Protein AF-A0A0M3JIA8-F1 (afdb_monomer_lite)

pLDDT: mean 89.18, std 13.71, range [49.78, 98.44]

Radius of gyration: 18.44 Å; chains: 1; bounding box: 48×26×58 Å

Organism: Anisakis simplex (NCBI:txid6269)

InterPro domains:
  IPR000322 Glycoside hydrolase family 31, TIM barrel domain [PF01055] (22-115)
  IPR017853 Glycoside hydrolase superfamily [SSF51445] (61-114)

Secon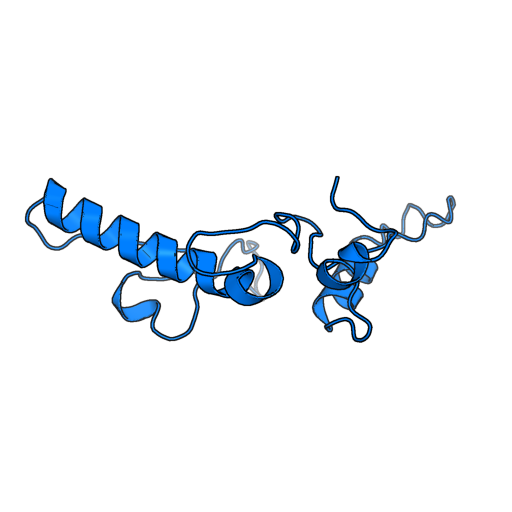dary structure (DSSP, 8-state):
----SSTTHHHHS-SS--HHHHHHHHHT--GGGTTS-------TTTTS--TT-B-SSSBHHHHGGGHHHHHHHHHHHHHHHHHSS----EESS--TTGGGT-EE---S--SSTT-

Structure (mmCIF, N/CA/C/O backbone):
data_AF-A0A0M3JIA8-F1
#
_entry.id   AF-A0A0M3JIA8-F1
#
loop_
_atom_site.group_PDB
_atom_site.id
_atom_site.type_symbol
_atom_site.label_atom_id
_atom_site.label_alt_id
_atom_site.label_comp_id
_atom_site.label_asym_id
_atom_site.label_entity_id
_atom_site.label_seq_id
_atom_site.pdbx_PDB_ins_code
_atom_site.Cartn_x
_atom_site.Cartn_y
_atom_site.Cartn_z
_atom_site.occupancy
_atom_site.B_iso_or_equiv
_atom_site.auth_seq_id
_atom_site.auth_comp_id
_atom_site.auth_asym_id
_atom_site.auth_atom_id
_atom_site.pdbx_PDB_model_num
ATOM 1 N N . MET A 1 1 ? 12.965 13.919 -7.670 1.00 73.12 1 MET A N 1
ATOM 2 C CA . MET A 1 1 ? 12.742 12.988 -8.804 1.00 73.12 1 MET A CA 1
ATOM 3 C C . MET A 1 1 ? 13.481 11.699 -8.505 1.00 73.12 1 MET A C 1
ATOM 5 O O . MET A 1 1 ? 14.583 11.783 -7.980 1.00 73.12 1 MET A O 1
ATOM 9 N N . CYS A 1 2 ? 12.878 10.540 -8.770 1.00 90.12 2 CYS A N 1
ATOM 10 C CA . CYS A 1 2 ? 13.542 9.251 -8.558 1.00 90.12 2 CYS A CA 1
ATOM 11 C C . CYS A 1 2 ? 14.679 9.065 -9.574 1.00 90.12 2 CYS A C 1
ATOM 13 O O . CYS A 1 2 ? 14.537 9.537 -10.706 1.00 90.12 2 CYS A O 1
ATOM 15 N N . PRO A 1 3 ? 15.805 8.439 -9.198 1.00 90.50 3 PRO A N 1
ATOM 16 C CA . PRO A 1 3 ? 16.917 8.234 -10.116 1.00 90.50 3 PRO A CA 1
ATOM 17 C C . PRO A 1 3 ? 16.509 7.231 -11.200 1.00 90.50 3 PRO A C 1
ATOM 19 O O . PRO A 1 3 ? 16.278 6.061 -10.921 1.00 90.50 3 PRO A O 1
ATOM 22 N N . LEU A 1 4 ? 16.400 7.694 -12.447 1.00 89.75 4 LEU A N 1
ATOM 23 C CA . LEU A 1 4 ? 16.046 6.852 -13.601 1.00 89.75 4 LEU A CA 1
ATOM 24 C C . LEU A 1 4 ? 17.262 6.432 -14.437 1.00 89.75 4 LEU A C 1
ATOM 26 O O . LEU A 1 4 ? 17.123 5.614 -15.340 1.00 89.75 4 LEU A O 1
ATOM 30 N N . ASN A 1 5 ? 18.441 6.964 -14.106 1.00 90.38 5 ASN A N 1
ATOM 31 C CA . ASN A 1 5 ? 19.725 6.644 -14.724 1.00 90.38 5 ASN A CA 1
ATOM 32 C C . ASN A 1 5 ? 20.729 6.216 -13.639 1.00 90.38 5 ASN A C 1
ATOM 34 O O . ASN A 1 5 ? 20.577 6.579 -12.472 1.00 90.38 5 ASN A O 1
ATOM 38 N N . GLY A 1 6 ? 21.768 5.475 -14.030 1.00 91.38 6 GLY A N 1
ATOM 39 C CA . GLY A 1 6 ? 22.813 4.990 -13.121 1.00 91.38 6 GLY A CA 1
ATOM 40 C C . GLY A 1 6 ? 22.465 3.669 -12.429 1.00 91.38 6 GLY A C 1
ATOM 41 O O . GLY A 1 6 ? 21.443 3.046 -12.717 1.00 91.38 6 GLY A O 1
ATOM 42 N N . SER A 1 7 ? 23.325 3.231 -11.511 1.00 91.88 7 SER A N 1
ATOM 43 C CA . SER A 1 7 ? 23.207 1.948 -10.795 1.00 91.88 7 SER A CA 1
ATOM 44 C C . SER A 1 7 ? 21.918 1.818 -9.978 1.00 91.88 7 SER A C 1
ATOM 46 O O . SER A 1 7 ? 21.348 0.731 -9.878 1.00 91.88 7 SER A O 1
ATOM 48 N N . ASP A 1 8 ? 21.443 2.930 -9.427 1.00 92.19 8 ASP A N 1
ATOM 49 C CA . ASP A 1 8 ? 20.257 3.003 -8.576 1.00 92.19 8 ASP A CA 1
ATOM 50 C C . ASP A 1 8 ? 18.936 2.992 -9.352 1.00 92.19 8 ASP A C 1
ATOM 52 O O . ASP A 1 8 ? 17.879 2.712 -8.784 1.00 92.19 8 ASP A O 1
ATOM 56 N N . SER A 1 9 ? 18.987 3.210 -10.668 1.00 93.06 9 SER A N 1
ATOM 57 C CA . SER A 1 9 ? 17.798 3.161 -11.523 1.00 93.06 9 SER A CA 1
ATOM 58 C C . SER A 1 9 ? 17.128 1.793 -11.546 1.00 93.06 9 SER A C 1
ATOM 60 O O . SER A 1 9 ? 15.927 1.712 -11.783 1.00 93.06 9 SER A O 1
ATOM 62 N N . LYS A 1 10 ? 17.866 0.726 -11.220 1.00 93.56 10 LYS A N 1
ATOM 63 C CA . LYS A 1 10 ? 17.358 -0.651 -11.184 1.00 93.56 10 LYS A CA 1
ATOM 64 C C . LYS A 1 10 ? 16.165 -0.851 -10.245 1.00 93.56 10 LYS A C 1
ATOM 66 O O . LYS A 1 10 ? 15.415 -1.799 -10.435 1.00 93.56 10 LYS A O 1
ATOM 71 N N . TYR A 1 11 ? 15.995 0.000 -9.229 1.00 94.44 11 TYR A N 1
ATOM 72 C CA . TYR A 1 11 ? 14.869 -0.118 -8.299 1.00 94.44 11 TYR A CA 1
ATOM 73 C C . TYR A 1 11 ? 13.586 0.467 -8.892 1.00 94.44 11 TYR A C 1
ATOM 75 O O . TYR A 1 11 ? 12.513 -0.103 -8.748 1.00 94.44 11 TYR A O 1
ATOM 83 N N . ASP A 1 12 ? 13.669 1.605 -9.573 1.00 94.06 12 ASP A N 1
ATOM 84 C CA . ASP A 1 12 ? 12.496 2.240 -10.181 1.00 94.06 12 ASP A CA 1
ATOM 85 C C . ASP A 1 12 ? 12.208 1.701 -11.596 1.00 94.06 12 ASP A C 1
ATOM 87 O O . ASP A 1 12 ? 11.053 1.670 -12.034 1.00 94.06 12 ASP A O 1
ATOM 91 N N . ASN A 1 13 ? 13.250 1.224 -12.281 1.00 92.88 13 ASN A N 1
ATOM 92 C CA . ASN A 1 13 ? 13.241 0.616 -13.607 1.00 92.88 13 ASN A CA 1
ATOM 93 C C . ASN A 1 13 ? 13.953 -0.757 -13.587 1.00 92.88 13 ASN A C 1
ATOM 95 O O . ASN A 1 13 ? 15.075 -0.878 -14.092 1.00 92.88 13 ASN A O 1
ATOM 99 N N . PRO A 1 14 ? 13.341 -1.790 -12.981 1.00 92.56 14 PRO A N 1
ATOM 100 C CA . PRO A 1 14 ? 13.942 -3.117 -12.913 1.00 92.56 14 PRO A CA 1
ATOM 101 C C . PRO A 1 14 ? 14.057 -3.767 -14.302 1.00 92.56 14 PRO A C 1
ATOM 103 O O . PRO A 1 14 ? 13.259 -3.447 -15.188 1.00 92.56 14 PRO A O 1
ATOM 106 N N . PRO A 1 15 ? 14.989 -4.728 -14.492 1.00 91.56 15 PRO A N 1
ATOM 107 C CA . PRO A 1 15 ? 15.142 -5.456 -15.757 1.00 91.56 15 PRO A CA 1
ATOM 108 C C . PRO A 1 15 ? 13.842 -6.110 -16.241 1.00 91.56 15 PRO A C 1
ATOM 110 O O . PRO A 1 15 ? 13.574 -6.145 -17.439 1.00 91.56 15 PRO A O 1
ATOM 113 N N . TYR A 1 16 ? 13.017 -6.578 -15.299 1.00 93.06 16 TYR A N 1
ATOM 114 C CA . TYR A 1 16 ? 11.692 -7.126 -15.561 1.00 93.06 16 TYR A CA 1
ATOM 115 C C . TYR A 1 16 ? 10.631 -6.220 -14.945 1.00 93.06 16 TYR A C 1
ATOM 117 O O . TYR A 1 16 ? 10.443 -6.181 -13.728 1.00 93.06 16 TYR A O 1
ATOM 125 N N . GLN A 1 17 ? 9.943 -5.474 -15.802 1.00 91.19 17 GLN A N 1
ATOM 126 C CA . GLN A 1 17 ? 8.859 -4.594 -15.389 1.00 91.19 17 GLN A CA 1
ATOM 127 C C . GLN A 1 17 ? 7.591 -5.409 -15.129 1.00 91.19 17 GLN A C 1
ATOM 129 O O . GLN A 1 17 ? 7.219 -6.284 -15.909 1.00 91.19 17 GLN A O 1
ATOM 134 N N . THR A 1 18 ? 6.898 -5.100 -14.039 1.00 92.12 18 THR A N 1
ATOM 135 C CA . THR A 1 18 ? 5.598 -5.704 -13.744 1.00 92.12 18 THR A CA 1
ATOM 136 C C . THR A 1 18 ? 4.522 -5.154 -14.680 1.00 92.12 18 THR A C 1
ATOM 138 O O . THR A 1 18 ? 4.641 -4.058 -15.236 1.00 92.12 18 THR A O 1
ATOM 141 N N . TYR A 1 19 ? 3.411 -5.884 -14.808 1.00 90.56 19 TYR A N 1
ATOM 142 C CA . TYR A 1 19 ? 2.272 -5.468 -15.633 1.00 90.56 19 TYR A CA 1
ATOM 143 C C . TYR A 1 19 ? 1.726 -4.072 -15.274 1.00 90.56 19 TYR A C 1
ATOM 145 O O . TYR A 1 19 ? 1.223 -3.358 -16.141 1.00 90.56 19 TYR A O 1
ATOM 153 N N . SER A 1 20 ? 1.872 -3.632 -14.018 1.00 87.50 20 SER A N 1
ATOM 154 C CA . SER A 1 20 ? 1.434 -2.299 -13.590 1.00 87.50 20 SER A CA 1
ATOM 155 C C . SER A 1 20 ? 2.146 -1.173 -14.343 1.00 87.50 20 SER A C 1
ATOM 157 O O . SER A 1 20 ? 1.494 -0.197 -14.708 1.00 87.50 20 SER A O 1
ATOM 159 N N . VAL A 1 21 ? 3.441 -1.316 -14.647 1.00 89.44 21 VAL A N 1
ATOM 160 C CA . VAL A 1 21 ? 4.210 -0.326 -15.420 1.00 89.44 21 VAL A CA 1
ATOM 161 C C . VAL A 1 21 ? 3.658 -0.202 -16.842 1.00 89.44 21 VAL A C 1
ATOM 163 O O . VAL A 1 21 ? 3.477 0.908 -17.344 1.00 89.44 21 VAL A O 1
ATOM 166 N N . TYR A 1 22 ? 3.328 -1.329 -17.478 1.00 84.19 22 TYR A N 1
ATOM 167 C CA . TYR A 1 22 ? 2.711 -1.344 -18.806 1.00 84.19 22 TYR A CA 1
ATOM 168 C C . TYR A 1 22 ? 1.312 -0.719 -18.786 1.00 84.19 22 TYR A C 1
ATOM 170 O O . TYR A 1 22 ? 1.020 0.152 -19.603 1.00 84.19 22 TYR A O 1
ATOM 178 N N . LYS A 1 23 ? 0.468 -1.080 -17.812 1.00 84.50 23 LYS A N 1
ATOM 179 C CA . LYS A 1 23 ? -0.882 -0.512 -17.676 1.00 84.50 23 LYS A CA 1
ATOM 180 C C . LYS A 1 23 ? -0.845 1.001 -17.443 1.00 84.50 23 LYS A C 1
ATOM 182 O O . LYS A 1 23 ? -1.596 1.728 -18.082 1.00 84.50 23 LYS A O 1
ATOM 187 N N . TYR A 1 24 ? 0.050 1.496 -16.586 1.00 80.62 24 TYR A N 1
ATOM 188 C CA . TYR A 1 24 ? 0.208 2.937 -16.352 1.00 80.62 24 TYR A CA 1
ATOM 189 C C . TYR A 1 24 ? 0.722 3.691 -17.580 1.00 80.62 24 TYR A C 1
ATOM 191 O O . TYR A 1 24 ? 0.362 4.852 -17.780 1.00 80.62 24 TYR A O 1
ATOM 199 N N . ARG A 1 25 ? 1.550 3.049 -18.410 1.00 77.75 25 ARG A N 1
ATOM 200 C CA . ARG A 1 25 ? 1.983 3.609 -19.695 1.00 77.75 25 ARG A CA 1
ATOM 201 C C . ARG A 1 25 ? 0.797 3.806 -20.642 1.00 77.75 25 ARG A C 1
ATOM 203 O O . ARG A 1 25 ? 0.718 4.850 -21.275 1.00 77.75 25 ARG A O 1
ATOM 210 N N . LEU A 1 26 ? -0.117 2.835 -20.697 1.00 72.38 26 LEU A N 1
ATOM 211 C CA . LEU A 1 26 ? -1.321 2.883 -21.535 1.00 72.38 26 LEU A CA 1
ATOM 212 C C . LEU A 1 26 ? -2.390 3.835 -20.981 1.00 72.38 26 LEU A C 1
ATOM 214 O O . LEU A 1 26 ? -2.999 4.569 -21.744 1.00 72.38 26 LEU A O 1
ATOM 218 N N . TRP A 1 27 ? -2.592 3.888 -19.662 1.00 61.97 27 TRP A N 1
ATOM 219 C CA . TRP A 1 27 ? -3.596 4.769 -19.048 1.00 61.97 27 TRP A CA 1
ATOM 220 C C . TRP A 1 27 ? -3.275 6.260 -19.224 1.00 61.97 27 TRP A C 1
ATOM 222 O O . TRP A 1 27 ? -4.175 7.073 -19.381 1.00 61.97 27 TRP A O 1
ATOM 232 N N . ASN A 1 28 ? -1.990 6.625 -19.252 1.00 58.16 28 ASN A N 1
ATOM 233 C CA . ASN A 1 28 ? -1.567 7.998 -19.547 1.00 58.16 28 ASN A CA 1
ATOM 234 C C . ASN A 1 28 ? -1.552 8.324 -21.057 1.00 58.16 28 ASN A C 1
ATOM 236 O O . ASN A 1 28 ? -1.073 9.395 -21.438 1.00 58.16 28 ASN A O 1
ATOM 240 N N . GLN A 1 29 ? -2.037 7.430 -21.930 1.00 56.44 29 GLN A N 1
ATOM 241 C CA . GLN A 1 29 ? -2.290 7.772 -23.329 1.00 56.44 29 GLN A CA 1
ATOM 242 C C . GLN A 1 29 ? -3.590 8.576 -23.423 1.00 56.44 29 GLN A C 1
ATOM 244 O O . GLN A 1 29 ? -4.658 8.046 -23.712 1.00 56.44 29 GLN A O 1
ATOM 249 N N . ASP A 1 30 ? -3.482 9.888 -23.222 1.00 56.12 30 ASP A N 1
ATOM 250 C CA . ASP A 1 30 ? -4.454 10.821 -23.790 1.00 56.12 30 ASP A CA 1
ATOM 251 C C . ASP A 1 30 ? -4.453 10.636 -25.316 1.00 56.12 30 ASP A C 1
ATOM 253 O O . ASP A 1 30 ? -3.510 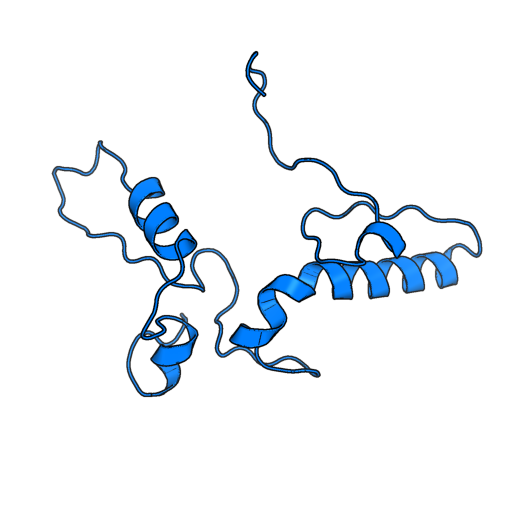11.043 -26.001 1.00 56.12 30 ASP A O 1
ATOM 257 N N . VAL A 1 31 ? -5.518 10.056 -25.873 1.00 54.62 31 VAL A N 1
ATOM 258 C CA . VAL A 1 31 ? -5.718 9.941 -27.332 1.00 54.62 31 VAL A CA 1
ATOM 259 C C . VAL A 1 31 ? -5.790 11.309 -28.030 1.00 54.62 31 VAL A C 1
ATOM 261 O O . VAL A 1 31 ? -5.594 11.408 -29.235 1.00 54.62 31 VAL A O 1
ATOM 264 N N . THR A 1 32 ? -5.981 12.396 -27.280 1.00 50.38 32 THR A N 1
ATOM 265 C CA . THR A 1 32 ? -5.920 13.785 -27.765 1.00 50.38 32 THR A CA 1
ATOM 266 C C . THR A 1 32 ? -4.493 14.332 -27.915 1.00 50.38 32 THR A C 1
ATOM 268 O O . THR A 1 32 ? -4.309 15.383 -28.526 1.00 50.38 32 THR A O 1
ATOM 271 N N . LYS A 1 33 ? -3.457 13.632 -27.423 1.00 51.44 33 LYS A N 1
ATOM 272 C CA . LYS A 1 33 ? -2.036 14.029 -27.549 1.00 51.44 33 LYS A CA 1
ATOM 273 C C . LYS A 1 33 ? -1.289 13.343 -28.697 1.00 51.44 33 LYS A C 1
ATOM 275 O O . LYS A 1 33 ? -0.077 13.499 -28.793 1.00 51.44 33 LYS A O 1
ATOM 280 N N . ILE A 1 34 ? -1.981 12.649 -29.604 1.00 52.16 34 ILE A N 1
ATOM 281 C CA . ILE A 1 34 ? -1.385 11.982 -30.784 1.00 52.16 34 ILE A CA 1
ATOM 282 C C . ILE A 1 34 ? -0.547 12.945 -31.656 1.00 52.16 34 ILE A C 1
ATOM 284 O O . ILE A 1 34 ? 0.397 12.521 -32.316 1.00 52.16 34 ILE A O 1
ATOM 288 N N . ILE A 1 35 ? -0.811 14.253 -31.586 1.00 50.25 35 ILE A N 1
ATOM 289 C CA . ILE A 1 35 ? -0.064 15.306 -32.297 1.00 50.25 35 ILE A CA 1
ATOM 290 C C . ILE A 1 35 ? 1.305 15.641 -31.663 1.00 50.25 35 ILE A C 1
ATOM 292 O O . ILE A 1 35 ? 2.120 16.323 -32.278 1.00 50.25 35 ILE A O 1
ATOM 296 N N . SER A 1 36 ? 1.596 15.160 -30.449 1.00 50.97 36 SER A N 1
ATOM 297 C CA . SER A 1 36 ? 2.907 15.280 -29.802 1.00 50.97 36 SER A CA 1
ATOM 298 C C . SER A 1 36 ? 3.330 13.912 -29.278 1.00 50.97 36 SER A C 1
ATOM 300 O O . SER A 1 36 ? 2.831 13.444 -28.258 1.00 50.97 36 SER A O 1
ATOM 302 N N . PHE A 1 37 ? 4.264 13.269 -29.980 1.00 49.78 37 PHE A N 1
ATOM 303 C CA . PHE A 1 37 ? 4.834 11.949 -29.684 1.00 49.78 37 PHE A CA 1
ATOM 304 C C . PHE A 1 37 ? 5.642 11.940 -28.362 1.00 49.78 37 PHE A C 1
ATOM 306 O O . PHE A 1 37 ? 6.838 11.662 -28.331 1.00 49.78 37 PHE A O 1
ATOM 313 N N . ARG A 1 38 ? 5.025 12.289 -27.228 1.00 54.56 38 ARG A N 1
ATOM 314 C CA . ARG A 1 38 ? 5.600 12.111 -25.892 1.00 54.56 38 ARG A CA 1
ATOM 315 C C . ARG A 1 38 ? 5.210 10.728 -25.396 1.00 54.56 38 ARG A C 1
ATOM 317 O O . ARG A 1 38 ? 4.125 10.521 -24.863 1.00 54.56 38 ARG A O 1
ATOM 324 N N . VAL A 1 39 ? 6.126 9.777 -25.554 1.00 57.38 39 VAL A N 1
ATOM 325 C CA . VAL A 1 39 ? 6.032 8.464 -24.908 1.00 57.38 39 VAL A CA 1
ATOM 326 C C . VAL A 1 39 ? 6.068 8.681 -23.393 1.00 57.38 39 VAL A C 1
ATOM 328 O O . VAL A 1 39 ? 7.130 8.940 -22.822 1.00 57.38 39 VAL A O 1
ATOM 331 N N . PHE A 1 40 ? 4.915 8.606 -22.726 1.00 66.19 40 PHE A N 1
ATOM 332 C CA . PHE A 1 40 ? 4.855 8.652 -21.267 1.00 66.19 40 PHE A CA 1
ATOM 333 C C . PHE A 1 40 ? 5.554 7.413 -20.704 1.00 66.19 40 PHE A C 1
ATOM 335 O O . PHE A 1 40 ? 5.041 6.301 -20.782 1.00 66.19 40 PHE A O 1
ATOM 342 N N . LYS A 1 41 ? 6.758 7.583 -20.150 1.00 78.44 41 LYS A N 1
ATOM 343 C CA . LYS A 1 41 ? 7.444 6.501 -19.440 1.00 78.44 41 LYS A CA 1
ATOM 344 C C . LYS A 1 41 ? 6.815 6.337 -18.057 1.00 78.44 41 LYS A C 1
ATOM 346 O O . LYS A 1 41 ? 6.687 7.303 -17.309 1.00 78.44 41 LYS A O 1
ATOM 351 N N . ALA A 1 42 ? 6.434 5.107 -17.738 1.00 88.00 42 ALA A N 1
ATOM 352 C CA . ALA A 1 42 ? 5.997 4.704 -16.410 1.00 88.00 42 ALA A CA 1
ATOM 353 C C . ALA A 1 42 ? 7.104 3.884 -15.740 1.00 88.00 42 ALA A C 1
ATOM 355 O O . ALA A 1 42 ? 7.873 3.203 -16.422 1.00 88.00 42 ALA A O 1
ATOM 356 N N . TYR A 1 43 ? 7.154 3.960 -14.416 1.00 91.94 43 TYR A N 1
ATOM 357 C CA . TYR A 1 43 ? 8.130 3.316 -13.540 1.00 91.94 43 TYR A CA 1
ATOM 358 C C . TYR A 1 43 ? 7.412 2.826 -12.282 1.00 91.94 43 TYR A C 1
ATOM 360 O O . TYR A 1 43 ? 6.263 3.199 -12.041 1.00 91.94 43 TYR A O 1
ATOM 368 N N . LEU A 1 44 ? 8.075 2.033 -11.441 1.00 93.25 44 LEU A N 1
ATOM 369 C CA . LEU A 1 44 ? 7.461 1.591 -10.182 1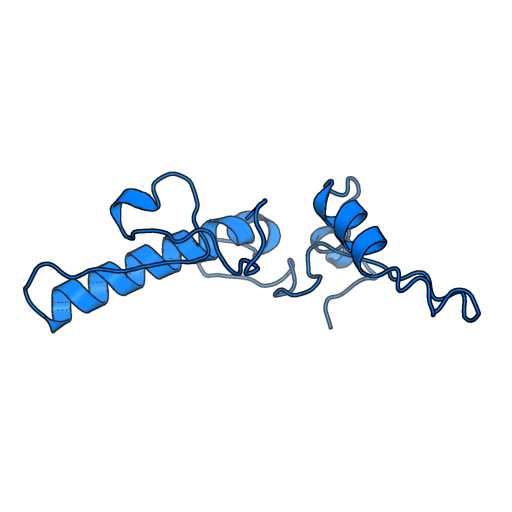.00 93.25 44 LEU A CA 1
ATOM 370 C C . LEU A 1 44 ? 7.121 2.761 -9.242 1.00 93.25 44 LEU A C 1
ATOM 372 O O . LEU A 1 44 ? 6.156 2.679 -8.486 1.00 93.25 44 LEU A O 1
ATOM 376 N N . SER A 1 45 ? 7.849 3.877 -9.334 1.00 92.81 45 SER A N 1
ATOM 377 C CA . SER A 1 45 ? 7.551 5.121 -8.612 1.00 92.81 45 SER A CA 1
ATOM 378 C C . SER A 1 45 ? 6.474 6.002 -9.242 1.00 92.81 45 SER A C 1
ATOM 380 O O . SER A 1 45 ? 6.171 7.074 -8.714 1.00 92.81 45 SER A O 1
ATOM 382 N N . SER A 1 46 ? 5.858 5.602 -10.357 1.00 91.06 46 SER A N 1
ATOM 383 C CA . SER A 1 46 ? 4.763 6.377 -10.944 1.00 91.06 46 SER A CA 1
ATOM 384 C C . SER A 1 46 ? 3.629 6.551 -9.924 1.00 91.06 46 SER A C 1
ATOM 386 O O . SER A 1 46 ? 2.989 5.586 -9.522 1.00 91.06 46 SER A O 1
ATOM 388 N N . LYS A 1 47 ? 3.394 7.805 -9.505 1.00 90.19 47 LYS A N 1
ATOM 389 C CA . LYS A 1 47 ? 2.402 8.202 -8.484 1.00 90.19 47 LYS A CA 1
ATOM 390 C C . LYS A 1 47 ? 2.658 7.624 -7.079 1.00 90.19 47 LYS A C 1
ATOM 392 O O . LYS A 1 47 ? 1.731 7.475 -6.289 1.00 90.19 47 LYS A O 1
ATOM 397 N N . THR A 1 48 ? 3.913 7.337 -6.732 1.00 93.50 48 THR A N 1
ATOM 398 C CA . THR A 1 48 ? 4.316 6.924 -5.377 1.00 93.50 48 THR A CA 1
ATOM 399 C C . THR A 1 48 ? 5.749 7.383 -5.054 1.00 93.50 48 THR A C 1
ATOM 401 O O . THR A 1 48 ? 6.423 7.986 -5.883 1.00 93.50 48 THR A O 1
ATOM 404 N N . LEU A 1 49 ? 6.215 7.133 -3.826 1.00 94.69 49 LEU A N 1
ATOM 405 C CA . LEU A 1 49 ? 7.610 7.310 -3.408 1.00 94.69 49 LEU A CA 1
ATOM 406 C C . LEU A 1 49 ? 8.582 6.503 -4.282 1.00 94.69 49 LEU A C 1
ATOM 408 O O . LEU A 1 49 ? 8.220 5.453 -4.809 1.00 94.69 49 LEU A O 1
ATOM 412 N N . CYS A 1 50 ? 9.827 6.975 -4.366 1.00 95.38 50 CYS A N 1
ATOM 413 C CA . CYS A 1 50 ? 10.910 6.290 -5.070 1.00 95.38 50 CYS A CA 1
ATOM 414 C C . CYS A 1 50 ? 11.221 4.935 -4.446 1.00 95.38 50 CYS A C 1
ATOM 416 O O . CYS A 1 50 ? 11.303 4.821 -3.219 1.00 95.38 50 CYS A O 1
ATOM 418 N N . MET A 1 51 ? 11.469 3.928 -5.282 1.00 95.81 51 MET A N 1
ATOM 419 C CA . MET A 1 51 ? 11.777 2.579 -4.800 1.00 95.81 51 MET A CA 1
ATOM 420 C C . MET A 1 51 ? 13.119 2.502 -4.055 1.00 95.81 51 MET A C 1
ATOM 422 O O . MET A 1 51 ? 13.303 1.637 -3.198 1.00 95.81 51 MET A O 1
ATOM 426 N N . LEU A 1 52 ? 14.025 3.452 -4.312 1.00 95.50 52 LEU A N 1
ATOM 427 C CA . LEU A 1 52 ? 15.275 3.620 -3.565 1.00 95.50 52 LEU A CA 1
ATOM 428 C C . LEU A 1 52 ? 15.074 4.100 -2.115 1.00 95.50 52 LEU A C 1
ATOM 430 O O . LEU A 1 52 ? 15.979 3.942 -1.294 1.00 95.50 52 LEU A O 1
ATOM 434 N N . GLY A 1 53 ? 13.912 4.678 -1.787 1.00 94.81 53 GLY A N 1
ATOM 435 C CA . GLY A 1 53 ? 13.617 5.164 -0.440 1.00 94.81 53 GLY A CA 1
ATOM 436 C C . GLY A 1 53 ? 13.823 4.072 0.610 1.00 94.81 53 GLY A C 1
ATOM 437 O O . GLY A 1 53 ? 13.494 2.910 0.380 1.00 94.81 53 GLY A O 1
ATOM 438 N N . THR A 1 54 ? 14.385 4.424 1.760 1.00 95.69 54 THR A N 1
ATOM 439 C CA . THR A 1 54 ? 14.655 3.478 2.846 1.00 95.69 54 THR A CA 1
ATOM 440 C C . THR A 1 54 ? 13.675 3.685 3.992 1.00 95.69 54 THR A C 1
ATOM 442 O O . THR A 1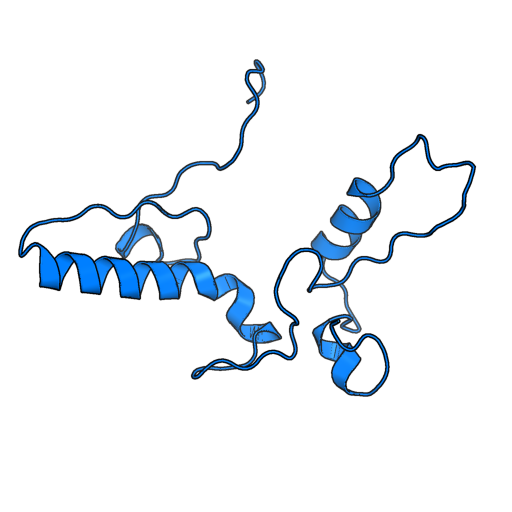 54 ? 13.319 4.803 4.351 1.00 95.69 54 THR A O 1
ATOM 445 N N . THR A 1 55 ? 13.228 2.579 4.571 1.00 94.62 55 THR A N 1
ATOM 446 C CA . THR A 1 55 ? 12.459 2.543 5.817 1.00 94.62 55 THR A CA 1
ATOM 447 C C . THR A 1 55 ? 13.278 1.812 6.876 1.00 94.62 55 THR A C 1
ATOM 449 O O . THR A 1 55 ? 14.305 1.208 6.567 1.00 94.62 55 THR A O 1
ATOM 452 N N . LYS A 1 56 ? 12.811 1.810 8.129 1.00 95.31 56 LYS A N 1
ATOM 453 C CA . LYS A 1 56 ? 13.485 1.094 9.224 1.00 95.31 56 LYS A CA 1
ATOM 454 C C . LYS A 1 56 ? 13.671 -0.406 8.948 1.00 95.31 56 LYS A C 1
ATOM 456 O O . LYS A 1 56 ? 14.629 -0.991 9.435 1.00 95.31 56 LYS A O 1
ATOM 461 N N . ILE A 1 57 ? 12.753 -1.023 8.206 1.00 94.00 57 ILE A N 1
ATOM 462 C CA . ILE A 1 57 ? 12.720 -2.477 7.986 1.00 94.00 57 ILE A CA 1
ATOM 463 C C . ILE A 1 57 ? 13.264 -2.904 6.618 1.00 94.00 57 ILE A C 1
ATOM 465 O O . ILE A 1 57 ? 13.499 -4.086 6.407 1.00 94.00 57 ILE A O 1
ATOM 469 N N . GLY A 1 58 ? 13.453 -1.973 5.681 1.00 95.38 58 GLY A N 1
ATOM 470 C CA . GLY A 1 58 ? 13.889 -2.305 4.326 1.00 95.38 58 GLY A CA 1
ATOM 471 C C . GLY A 1 58 ? 13.691 -1.171 3.328 1.00 95.38 58 GLY A C 1
ATOM 472 O O . GLY A 1 58 ? 13.208 -0.087 3.669 1.00 95.38 58 GLY A O 1
ATOM 473 N N . LYS A 1 59 ? 14.067 -1.416 2.072 1.00 95.25 59 LYS A N 1
ATOM 474 C CA . LYS A 1 59 ? 13.850 -0.466 0.975 1.00 95.25 59 LYS A CA 1
ATOM 475 C C . LYS A 1 59 ? 12.383 -0.455 0.555 1.00 95.25 59 LYS A C 1
ATOM 477 O O . LYS A 1 59 ? 11.677 -1.451 0.680 1.00 95.25 59 LYS A O 1
ATOM 482 N N . MET A 1 60 ? 11.935 0.668 0.007 1.00 96.25 60 MET A N 1
ATOM 483 C CA . MET A 1 60 ? 10.598 0.806 -0.565 1.00 96.25 60 MET A CA 1
ATOM 484 C C . MET A 1 60 ? 10.373 -0.184 -1.707 1.00 96.25 60 MET A C 1
ATOM 486 O O . MET A 1 60 ? 9.260 -0.675 -1.831 1.00 96.25 60 MET A O 1
ATOM 490 N N . TYR A 1 61 ? 11.412 -0.532 -2.474 1.00 96.00 61 TYR A N 1
ATOM 491 C CA . TYR A 1 61 ? 11.343 -1.586 -3.493 1.00 96.00 61 TYR A CA 1
ATOM 492 C C . TYR A 1 61 ? 10.741 -2.896 -2.957 1.00 96.00 61 TYR A C 1
ATOM 494 O O . TYR A 1 61 ? 9.852 -3.464 -3.585 1.00 96.00 61 TYR A O 1
ATOM 502 N N . ASP A 1 62 ? 11.159 -3.318 -1.761 1.00 96.81 62 ASP A N 1
ATOM 503 C CA . ASP A 1 62 ? 10.692 -4.561 -1.138 1.00 96.81 62 ASP A CA 1
ATOM 504 C C . ASP A 1 62 ? 9.412 -4.344 -0.315 1.00 96.81 62 ASP A C 1
ATOM 506 O O . ASP A 1 62 ? 8.535 -5.202 -0.248 1.00 96.81 62 ASP A O 1
ATOM 510 N N . MET A 1 63 ? 9.286 -3.172 0.315 1.00 96.81 63 MET A N 1
ATOM 511 C CA . MET A 1 63 ? 8.283 -2.917 1.356 1.00 96.81 63 MET A CA 1
ATOM 512 C C . MET A 1 63 ? 7.052 -2.141 0.876 1.00 96.81 63 MET A C 1
ATOM 514 O O . MET A 1 63 ? 6.100 -1.979 1.643 1.00 96.81 63 MET A O 1
ATOM 518 N N . LYS A 1 64 ? 7.023 -1.644 -0.369 1.00 96.38 64 LYS A N 1
ATOM 519 C CA . LYS A 1 64 ? 5.973 -0.723 -0.845 1.00 96.38 64 LYS A CA 1
ATOM 520 C C . LYS A 1 64 ? 4.560 -1.267 -0.630 1.00 96.38 64 LYS A C 1
ATOM 522 O O . LYS A 1 64 ? 3.691 -0.521 -0.174 1.00 96.38 64 LYS A O 1
ATOM 527 N N . ASN A 1 65 ? 4.334 -2.544 -0.929 1.00 96.56 65 ASN A N 1
ATOM 528 C CA . ASN A 1 65 ? 3.013 -3.169 -0.801 1.00 96.56 65 ASN A CA 1
ATOM 529 C C . ASN A 1 65 ? 2.599 -3.404 0.660 1.00 96.56 65 ASN A C 1
ATOM 531 O O . ASN A 1 65 ? 1.411 -3.504 0.948 1.00 96.56 65 ASN A O 1
ATOM 535 N N . MET A 1 66 ? 3.552 -3.435 1.595 1.00 97.00 66 MET A N 1
ATOM 536 C CA . MET A 1 66 ? 3.277 -3.587 3.027 1.00 97.00 66 MET A CA 1
ATOM 537 C C . MET A 1 66 ? 2.975 -2.258 3.726 1.00 97.00 66 MET A C 1
ATOM 539 O O . MET A 1 66 ? 2.514 -2.268 4.864 1.00 97.00 66 MET A O 1
ATOM 543 N N . TYR A 1 67 ? 3.202 -1.116 3.069 1.00 97.00 67 TYR A N 1
ATOM 544 C CA . TYR A 1 67 ? 3.082 0.204 3.693 1.00 97.00 67 TYR A CA 1
ATOM 545 C C . TYR A 1 67 ? 1.723 0.419 4.383 1.00 97.00 67 TYR A C 1
ATOM 547 O O . TYR A 1 67 ? 1.684 0.752 5.565 1.00 97.00 67 TYR A O 1
ATOM 555 N N . GLY A 1 68 ? 0.614 0.139 3.686 1.00 97.75 68 GLY A N 1
ATOM 556 C CA . GLY A 1 68 ? -0.737 0.314 4.238 1.00 97.75 68 GLY A CA 1
ATOM 557 C C . GLY A 1 68 ? -1.069 -0.647 5.386 1.00 97.75 68 GLY A C 1
ATOM 558 O O . GLY A 1 68 ? -1.784 -0.277 6.317 1.00 97.75 68 GLY A O 1
ATOM 559 N N . LEU A 1 69 ? -0.504 -1.861 5.379 1.00 98.06 69 LEU A N 1
ATOM 560 C CA . LEU A 1 69 ? -0.628 -2.807 6.493 1.00 98.06 69 LEU A CA 1
ATOM 561 C C . LEU A 1 69 ? 0.079 -2.272 7.744 1.00 98.06 69 LEU A C 1
ATOM 563 O O . LEU A 1 69 ? -0.505 -2.271 8.825 1.00 98.06 69 LEU A O 1
ATOM 567 N N . LEU A 1 70 ? 1.322 -1.807 7.601 1.00 97.75 70 LEU A N 1
ATOM 568 C CA . LEU A 1 70 ? 2.112 -1.284 8.719 1.00 97.75 70 LEU A CA 1
ATOM 569 C C . LEU A 1 70 ? 1.484 -0.022 9.315 1.00 97.75 70 LEU A C 1
ATOM 571 O O . LEU A 1 70 ? 1.424 0.118 10.535 1.00 97.75 70 LEU A O 1
ATOM 575 N N . GLU A 1 71 ? 0.962 0.853 8.458 1.00 98.12 71 GLU A N 1
ATOM 576 C CA . GLU A 1 71 ? 0.179 2.014 8.870 1.00 98.12 71 GLU A CA 1
ATOM 577 C C . GLU A 1 71 ? -1.082 1.592 9.638 1.00 98.12 71 GLU A C 1
ATOM 579 O O . GLU A 1 71 ? -1.335 2.095 10.729 1.00 98.12 71 GLU A O 1
ATOM 584 N N . SER A 1 72 ? -1.827 0.602 9.140 1.00 98.44 72 SER A N 1
ATOM 585 C CA . SER A 1 72 ? -3.034 0.099 9.814 1.00 98.44 72 SER A CA 1
ATOM 586 C C . SER A 1 72 ? -2.732 -0.481 11.200 1.00 98.44 72 SER A C 1
ATOM 588 O O . SER A 1 72 ? -3.479 -0.234 12.145 1.00 98.44 72 SER A O 1
ATOM 590 N N . ILE A 1 73 ? -1.617 -1.208 11.351 1.00 97.88 73 ILE A N 1
ATOM 591 C CA . ILE A 1 73 ? -1.152 -1.732 12.646 1.00 97.88 73 ILE A CA 1
ATOM 592 C C . ILE A 1 73 ? -0.849 -0.583 13.615 1.00 97.88 73 ILE A C 1
ATOM 594 O O . ILE A 1 73 ? -1.278 -0.618 14.770 1.00 97.88 73 ILE A O 1
ATOM 598 N N . ALA A 1 74 ? -0.113 0.432 13.155 1.00 97.81 74 ALA A N 1
ATOM 599 C CA . ALA A 1 74 ? 0.242 1.584 13.976 1.00 97.81 74 ALA A CA 1
ATOM 600 C C . ALA A 1 74 ? -1.002 2.378 14.409 1.00 97.81 74 ALA A C 1
ATOM 602 O O . ALA A 1 74 ? -1.148 2.685 15.593 1.00 97.81 74 ALA A O 1
ATOM 603 N N . THR A 1 75 ? -1.928 2.636 13.483 1.00 98.31 75 THR A N 1
ATOM 604 C CA . THR A 1 75 ? -3.176 3.366 13.745 1.00 98.31 75 THR A CA 1
ATOM 605 C C . THR A 1 75 ? -4.085 2.612 14.710 1.00 98.31 75 THR A C 1
ATOM 607 O O . THR A 1 75 ? -4.579 3.200 15.672 1.00 98.31 75 THR A O 1
ATOM 610 N N . GLN A 1 76 ? -4.275 1.303 14.517 1.00 97.75 76 GLN A N 1
ATOM 611 C CA . GLN A 1 76 ? -5.092 0.487 15.419 1.00 97.75 76 GLN A CA 1
ATOM 612 C C . GLN A 1 76 ? -4.519 0.488 16.843 1.00 97.75 76 GLN A C 1
ATOM 614 O O . GLN A 1 76 ? -5.267 0.693 17.803 1.00 97.75 76 GLN A O 1
ATOM 619 N N . LYS A 1 77 ? -3.191 0.356 16.976 1.00 97.12 77 LYS A N 1
ATOM 620 C CA . LYS A 1 77 ? -2.506 0.413 18.272 1.00 97.12 77 LYS A CA 1
ATOM 621 C C . LYS A 1 77 ? -2.695 1.770 18.951 1.00 97.12 77 LYS A C 1
ATOM 623 O O . LYS A 1 77 ? -3.025 1.808 20.134 1.00 97.12 77 LYS A O 1
ATOM 628 N N . ALA A 1 78 ? -2.515 2.865 18.213 1.00 98.12 78 ALA A N 1
ATOM 629 C CA . ALA A 1 78 ? -2.691 4.214 18.742 1.00 98.12 78 ALA A CA 1
ATOM 630 C C . ALA A 1 78 ? -4.133 4.456 19.217 1.00 98.12 78 ALA A C 1
ATOM 632 O O . ALA A 1 78 ? -4.348 4.923 20.332 1.00 98.12 78 ALA A O 1
ATOM 633 N N . LEU A 1 79 ? -5.135 4.070 18.421 1.00 97.56 79 LEU A N 1
ATOM 634 C CA . LEU A 1 79 ? -6.542 4.221 18.801 1.00 97.56 79 LEU A CA 1
ATOM 635 C C . LEU A 1 79 ? -6.910 3.381 20.025 1.00 97.56 79 LEU A C 1
ATOM 637 O O . LEU A 1 79 ? -7.654 3.850 20.884 1.00 97.56 79 LEU A O 1
ATOM 641 N N . HIS A 1 80 ? -6.381 2.160 20.125 1.00 94.88 80 HIS A N 1
ATOM 642 C CA . HIS A 1 80 ? -6.605 1.318 21.295 1.00 94.88 80 HIS A CA 1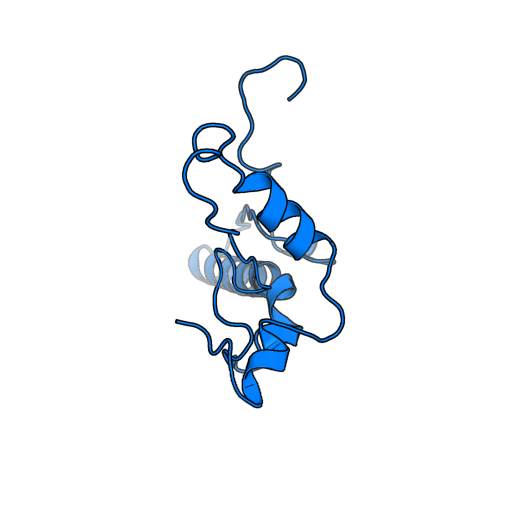
ATOM 643 C C . HIS A 1 80 ? -6.053 1.967 22.573 1.00 94.88 80 HIS A C 1
ATOM 645 O O . HIS A 1 80 ? -6.730 1.960 23.599 1.00 94.88 80 HIS A O 1
ATOM 651 N N . GLN A 1 81 ? -4.867 2.580 22.491 1.00 96.50 81 GLN A N 1
ATOM 652 C CA . GLN A 1 81 ? -4.237 3.291 23.609 1.00 96.50 81 GLN A CA 1
ATOM 653 C C . GLN A 1 81 ? -4.984 4.571 24.004 1.00 96.50 81 GLN A C 1
ATOM 655 O O . GLN A 1 81 ? -5.085 4.868 25.189 1.00 96.50 81 GLN A O 1
ATOM 660 N N . LEU A 1 82 ? -5.498 5.327 23.031 1.00 97.31 82 LEU A N 1
ATOM 661 C CA . LEU A 1 82 ? -6.162 6.608 23.286 1.00 97.31 82 LEU A CA 1
ATOM 662 C C . LEU A 1 82 ? -7.596 6.448 23.795 1.00 97.31 82 LEU A C 1
ATOM 664 O O . LEU A 1 82 ? -8.038 7.214 24.646 1.00 97.31 82 LEU A O 1
ATOM 668 N N . MET A 1 83 ? -8.346 5.487 23.250 1.00 95.69 83 MET A N 1
ATOM 669 C CA . MET A 1 83 ? -9.782 5.377 23.520 1.00 95.69 83 MET A CA 1
ATOM 670 C C . MET A 1 83 ? -10.127 4.356 24.604 1.00 95.69 83 MET A C 1
ATOM 672 O O . MET A 1 83 ? -11.246 4.392 25.117 1.00 95.69 83 MET A O 1
ATOM 676 N N . SER A 1 84 ? -9.227 3.412 24.913 1.00 92.25 84 SER A N 1
ATOM 677 C CA . SER A 1 84 ? -9.472 2.291 25.841 1.00 92.25 84 SER A CA 1
ATOM 678 C C . SER A 1 84 ? -10.762 1.507 25.542 1.00 92.25 84 SER A C 1
ATOM 680 O O . SER A 1 84 ? -11.379 0.911 26.422 1.00 92.25 84 SER A O 1
ATOM 682 N N . LYS A 1 85 ? -11.199 1.525 24.278 1.00 93.50 85 LYS A N 1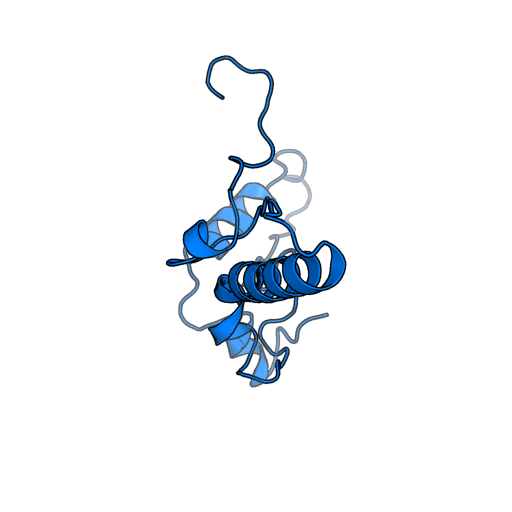
ATOM 683 C CA . LYS A 1 85 ? -12.411 0.881 23.757 1.00 93.50 85 LYS A CA 1
ATOM 684 C C . LYS A 1 85 ? -12.092 0.222 22.417 1.00 93.50 85 LYS A C 1
ATOM 686 O O . LYS A 1 85 ? -11.047 0.476 21.816 1.00 93.50 85 LYS A O 1
ATOM 691 N N . ARG A 1 86 ? -12.998 -0.632 21.930 1.00 94.25 86 ARG A N 1
ATOM 692 C CA . ARG A 1 86 ? -12.904 -1.178 20.570 1.00 94.25 86 ARG A CA 1
ATOM 693 C C . ARG A 1 86 ? -13.057 -0.036 19.562 1.00 94.25 86 ARG A C 1
ATOM 695 O O . ARG A 1 86 ? -14.120 0.574 19.493 1.00 94.25 86 ARG A O 1
ATOM 702 N N . SER A 1 87 ? -12.002 0.230 18.803 1.00 94.19 87 SER A N 1
ATOM 703 C CA . SER A 1 87 ? -11.976 1.206 17.717 1.00 94.19 87 SER A CA 1
ATOM 704 C C . SER A 1 87 ? -12.135 0.523 16.358 1.00 94.19 87 SER A C 1
ATOM 706 O O . SER A 1 87 ? -11.999 -0.697 16.233 1.00 94.19 87 SER A O 1
ATOM 708 N N . VAL A 1 88 ? -12.435 1.323 15.337 1.00 96.00 88 VAL A N 1
ATOM 709 C CA . VAL A 1 88 ? -12.529 0.885 13.943 1.00 96.00 88 VAL A CA 1
ATOM 710 C C . VAL A 1 88 ? -11.509 1.670 13.128 1.00 96.00 88 VAL A C 1
ATOM 712 O O . VAL A 1 88 ? -11.388 2.883 13.283 1.00 96.00 88 VAL A O 1
ATOM 715 N N . VAL A 1 89 ? -10.785 0.972 12.256 1.00 98.12 89 VAL A N 1
ATOM 716 C CA . VAL A 1 89 ? -9.888 1.558 11.254 1.00 98.12 89 VAL A CA 1
ATOM 717 C C . VAL A 1 89 ? -10.366 1.088 9.893 1.00 98.12 89 VAL A C 1
ATOM 719 O O . VAL A 1 89 ? -10.660 -0.093 9.728 1.00 98.12 89 VAL A O 1
ATOM 722 N N . ILE A 1 90 ? -10.433 1.998 8.927 1.00 98.25 90 ILE A N 1
ATOM 723 C CA . ILE A 1 90 ? -10.785 1.704 7.539 1.00 98.25 90 ILE A CA 1
ATOM 724 C C . ILE A 1 90 ? -9.612 2.160 6.664 1.00 98.25 90 ILE A C 1
ATOM 726 O O . ILE A 1 90 ? -9.199 3.314 6.754 1.00 98.25 90 ILE A O 1
ATOM 730 N N . THR A 1 91 ? -9.039 1.258 5.860 1.00 98.38 91 THR A N 1
ATOM 731 C CA . THR A 1 91 ? -7.834 1.525 5.051 1.00 98.38 91 THR A CA 1
ATOM 732 C C . THR A 1 91 ? -8.043 1.244 3.564 1.00 98.38 91 THR A C 1
ATOM 734 O O . THR A 1 91 ? -8.735 0.296 3.187 1.00 98.38 91 THR A O 1
ATOM 737 N N . ARG A 1 92 ? -7.405 2.053 2.705 1.00 98.31 92 ARG A N 1
ATOM 738 C CA . ARG A 1 92 ? -7.426 1.869 1.244 1.00 98.31 92 ARG A CA 1
ATOM 739 C C . ARG A 1 92 ? -6.395 0.850 0.776 1.00 98.31 92 ARG A C 1
ATOM 741 O O . ARG A 1 92 ? -6.647 0.096 -0.149 1.00 98.31 92 ARG A O 1
ATOM 748 N N . SER A 1 93 ? -5.204 0.867 1.369 1.00 98.00 93 SER A N 1
ATOM 749 C CA . SER A 1 93 ? -4.102 -0.011 0.972 1.00 98.00 93 SER A CA 1
ATOM 750 C C . SER A 1 93 ? -3.991 -1.158 1.965 1.00 98.00 93 SER A C 1
ATOM 752 O O . SER A 1 93 ? -3.789 -0.933 3.158 1.00 98.00 93 SER A O 1
ATOM 754 N N . SER A 1 94 ? -4.117 -2.387 1.471 1.00 97.50 94 SER A N 1
ATOM 755 C CA . SER A 1 94 ? -4.089 -3.603 2.282 1.00 97.50 94 SER A CA 1
ATOM 756 C C . SER A 1 94 ? -3.094 -4.623 1.735 1.00 97.50 94 SER A C 1
ATOM 758 O O . SER A 1 94 ? -2.823 -4.672 0.538 1.00 97.50 94 SER A O 1
ATOM 760 N N . PHE A 1 95 ? -2.605 -5.488 2.616 1.00 98.12 95 PHE A N 1
ATOM 761 C CA . PHE A 1 95 ? -1.753 -6.636 2.303 1.00 98.12 95 PHE A CA 1
ATOM 762 C C . PHE A 1 95 ? -2.278 -7.853 3.092 1.00 98.12 95 PHE A C 1
ATOM 764 O O . PHE A 1 95 ? -3.019 -7.630 4.059 1.00 98.12 95 PHE A O 1
ATOM 771 N N . PRO A 1 96 ? -1.960 -9.119 2.738 1.00 98.25 96 PRO A N 1
ATOM 772 C CA . PRO A 1 96 ? -2.364 -10.275 3.537 1.00 98.25 96 PRO A CA 1
ATOM 773 C C . PRO A 1 96 ? -2.140 -10.069 5.040 1.00 98.25 96 PRO A C 1
ATOM 775 O O . PRO A 1 96 ? -1.107 -9.555 5.463 1.00 98.25 96 PRO A O 1
ATOM 778 N N . SER A 1 97 ? -3.128 -10.472 5.843 1.00 97.44 97 SER A N 1
ATOM 779 C CA . SER A 1 97 ? -3.276 -10.162 7.281 1.00 97.44 97 SER A CA 1
ATOM 780 C C . SER A 1 97 ? -3.820 -8.765 7.635 1.00 97.44 97 SER A C 1
ATOM 782 O O . SER A 1 97 ? -4.098 -8.518 8.806 1.00 97.44 97 SER A O 1
ATOM 784 N N . GLY A 1 98 ? -4.058 -7.870 6.670 1.00 97.44 98 GLY A N 1
ATOM 785 C CA . GLY A 1 98 ? -4.589 -6.515 6.910 1.00 97.44 98 GLY A CA 1
ATOM 786 C C . GLY A 1 98 ? -5.946 -6.468 7.614 1.00 97.44 98 GLY A C 1
ATOM 787 O O . GLY A 1 98 ? -6.128 -5.653 8.519 1.00 97.44 98 GLY A O 1
ATOM 788 N N . GLY A 1 99 ? -6.844 -7.407 7.296 1.00 97.38 99 GLY A N 1
ATOM 789 C CA . GLY A 1 99 ? -8.174 -7.519 7.915 1.00 97.38 99 GLY A CA 1
ATOM 790 C C . GLY A 1 99 ? -8.160 -7.747 9.432 1.00 97.38 99 GLY A C 1
ATOM 791 O O . GLY A 1 99 ? -9.160 -7.514 10.102 1.00 97.38 99 GLY A O 1
ATOM 792 N N . ARG A 1 100 ? -7.018 -8.159 10.002 1.00 97.38 100 ARG A N 1
ATOM 793 C CA . ARG A 1 100 ? -6.836 -8.266 11.457 1.00 97.38 100 ARG A CA 1
ATOM 794 C C . ARG A 1 100 ? -6.802 -6.897 12.150 1.00 97.38 100 ARG A C 1
ATOM 796 O O . ARG A 1 100 ? -7.084 -6.821 13.344 1.00 97.38 100 ARG A O 1
ATOM 803 N N . TYR A 1 101 ? -6.423 -5.842 11.429 1.00 98.12 101 TYR A N 1
ATOM 804 C CA . TYR A 1 101 ? -6.155 -4.515 11.992 1.00 98.12 101 TYR A CA 1
ATOM 805 C C . TYR A 1 101 ? -7.120 -3.441 11.491 1.00 98.12 101 TYR A C 1
ATOM 807 O O . TYR A 1 101 ? -7.408 -2.505 12.233 1.00 98.12 101 TYR A O 1
ATOM 815 N N . ALA A 1 102 ? -7.617 -3.566 10.260 1.00 98.31 102 ALA A N 1
ATOM 816 C CA . ALA A 1 102 ? -8.500 -2.585 9.643 1.00 98.31 102 ALA A CA 1
ATOM 817 C C . ALA A 1 102 ? -9.508 -3.247 8.694 1.00 98.31 102 ALA A C 1
ATOM 819 O O . ALA A 1 102 ? -9.207 -4.255 8.056 1.00 98.31 102 ALA A O 1
ATOM 820 N N . GLY A 1 103 ? -10.692 -2.646 8.577 1.00 98.12 103 GLY A N 1
ATOM 821 C CA . GLY A 1 103 ? -11.613 -2.888 7.470 1.00 98.12 103 GLY A CA 1
ATOM 822 C C . GLY A 1 103 ? -11.145 -2.195 6.186 1.00 98.12 103 GLY A C 1
ATOM 823 O O . GLY A 1 103 ? -10.210 -1.392 6.195 1.00 98.12 103 GLY A O 1
ATOM 824 N N . HIS A 1 104 ? -11.809 -2.495 5.073 1.00 98.25 104 HIS A N 1
ATOM 825 C CA . HIS A 1 104 ? -11.447 -2.012 3.741 1.00 98.25 104 HIS A CA 1
ATOM 826 C C . HIS A 1 104 ? -12.698 -1.580 2.969 1.00 98.25 104 HIS A C 1
ATOM 828 O O . HIS A 1 104 ? -13.754 -2.191 3.124 1.00 98.25 104 HIS A O 1
ATOM 834 N N . TRP A 1 105 ? -12.569 -0.549 2.135 1.00 97.56 105 TRP A N 1
ATOM 835 C CA . TRP A 1 105 ? -13.580 -0.156 1.149 1.00 97.56 105 TRP A CA 1
ATOM 836 C C . TRP A 1 105 ? -12.988 -0.292 -0.253 1.00 97.56 105 TRP A C 1
ATOM 838 O O . TRP A 1 105 ? -11.775 -0.191 -0.417 1.00 97.56 105 TRP A O 1
ATOM 848 N N . LEU A 1 106 ? -13.838 -0.472 -1.263 1.00 97.06 106 LEU A N 1
ATOM 849 C CA . LEU A 1 106 ? -13.420 -0.838 -2.624 1.00 97.06 106 LEU A CA 1
ATOM 850 C C . LEU A 1 106 ? -12.726 0.284 -3.422 1.00 97.06 106 LEU A C 1
ATOM 852 O O . LEU A 1 106 ? -12.369 0.084 -4.580 1.00 97.06 106 LEU A O 1
ATOM 856 N N . GLY A 1 107 ? -12.471 1.436 -2.802 1.00 96.81 107 GLY A N 1
ATOM 857 C CA . GLY A 1 107 ? -11.801 2.569 -3.430 1.00 96.81 107 GLY A CA 1
ATOM 858 C C . GLY A 1 107 ? -12.764 3.565 -4.069 1.00 96.81 107 GLY A C 1
ATOM 859 O O . GLY A 1 107 ? -13.908 3.702 -3.640 1.00 96.81 107 GLY A O 1
ATOM 860 N N . ASP A 1 108 ? -12.241 4.299 -5.047 1.00 96.69 108 ASP A N 1
ATOM 861 C CA . ASP A 1 108 ? -12.936 5.383 -5.736 1.00 96.69 108 ASP A CA 1
ATOM 862 C C . ASP A 1 108 ? -13.739 4.788 -6.908 1.00 96.69 108 ASP A C 1
ATOM 864 O O . ASP A 1 108 ? -13.152 4.409 -7.924 1.00 96.69 108 ASP A O 1
ATOM 868 N N . ASN A 1 109 ? -15.059 4.656 -6.747 1.00 96.38 109 ASN A N 1
ATOM 869 C CA . ASN A 1 109 ? -15.971 4.142 -7.774 1.00 96.38 109 ASN A CA 1
ATOM 870 C C . ASN A 1 109 ? -16.676 5.276 -8.542 1.00 96.38 109 ASN A C 1
ATOM 872 O O . ASN A 1 109 ? -16.575 6.456 -8.195 1.00 96.38 109 ASN A O 1
ATOM 876 N N . TYR A 1 110 ? -17.404 4.907 -9.590 1.00 95.88 110 TYR A N 1
ATOM 877 C CA . TYR A 1 110 ? -18.279 5.784 -10.358 1.00 95.88 110 TYR A CA 1
ATOM 878 C C . TYR A 1 110 ? -19.750 5.444 -10.096 1.00 95.88 110 TYR A C 1
ATOM 880 O O . TYR A 1 110 ? -20.102 4.313 -9.785 1.00 95.88 110 TYR A O 1
ATOM 888 N N . ALA A 1 111 ? -20.643 6.428 -10.238 1.00 95.81 111 ALA A N 1
ATOM 889 C CA . ALA A 1 111 ? -22.090 6.210 -10.160 1.00 95.81 111 ALA A CA 1
ATOM 890 C C . ALA A 1 111 ? -22.619 5.604 -11.478 1.00 95.81 111 ALA A C 1
ATOM 892 O O . ALA A 1 111 ? -23.361 6.251 -12.218 1.00 95.81 111 ALA A O 1
ATOM 893 N N . ALA A 1 112 ? -22.174 4.389 -11.797 1.00 96.19 112 ALA A N 1
ATOM 894 C CA . ALA A 1 112 ? -22.495 3.661 -13.019 1.00 96.19 112 ALA A CA 1
ATOM 895 C C . ALA A 1 112 ? -23.004 2.249 -12.690 1.00 96.19 112 ALA A C 1
ATOM 897 O O . ALA A 1 112 ? -22.706 1.708 -11.637 1.00 96.19 112 ALA A O 1
ATOM 898 N N . TRP A 1 113 ? -23.785 1.640 -13.586 1.00 95.31 113 TRP A N 1
ATOM 899 C CA . TRP A 1 113 ? -24.415 0.327 -13.349 1.00 95.31 113 TRP A CA 1
ATOM 900 C C . TRP A 1 113 ? -23.436 -0.837 -13.180 1.00 95.31 113 TRP A C 1
ATOM 902 O O . TRP A 1 113 ? -23.795 -1.879 -12.642 1.00 95.31 113 TRP A O 1
ATOM 912 N N . ASN A 1 114 ? -22.243 -0.694 -13.744 1.00 94.69 114 ASN A N 1
ATOM 913 C CA . ASN A 1 114 ? -21.191 -1.703 -13.744 1.00 94.69 114 ASN A CA 1
ATOM 914 C C . ASN A 1 114 ? -20.254 -1.593 -12.531 1.00 94.69 114 ASN A C 1
ATOM 916 O O . ASN A 1 114 ? -19.391 -2.458 -12.377 1.00 94.69 114 ASN A O 1
ATOM 920 N N . ASP A 1 115 ? -20.386 -0.519 -11.755 1.00 83.19 115 ASP A N 1
ATOM 921 C CA . ASP A 1 115 ? -19.640 -0.247 -10.528 1.00 83.19 115 ASP A CA 1
ATOM 922 C C . ASP A 1 115 ? -20.468 -0.684 -9.309 1.00 83.19 115 ASP A C 1
ATOM 924 O O . ASP A 1 115 ? -19.860 -1.250 -8.371 1.00 83.19 115 ASP A O 1
#

Sequence (115 aa):
MCPLNGSDSKYDNPPYQTYSVYKYRLWNQDVTKIISFRVFKAYLSSKTLCMLGTTKIGKMYDMKNMYGLLESIATQKALHQLMSKRSVVITRSSFPSGGRYAGHWLGDNYAAWND

Foldseek 3Di:
DADCDDPRVCLFVNPDDDVVQVVVQVVPPPVVCPVPPDRDGGTPCPVHDHQQPADPVGGCSVCVLCVQLVVLQVVQVVCCVPPVDDDAAETDRDDPVSVVRHHYDPPDDDPDPVD